Protein AF-A0A428XWB5-F1 (afdb_monomer_lite)

Organism: Kibdelosporangium aridum (NCBI:txid2030)

Structure (mmCIF, N/CA/C/O backbone):
data_AF-A0A428XWB5-F1
#
_entry.id   AF-A0A428XWB5-F1
#
loop_
_atom_site.group_PDB
_atom_site.id
_atom_site.type_symbol
_atom_site.label_atom_id
_atom_site.label_alt_id
_atom_site.label_comp_id
_atom_site.label_asym_id
_atom_site.label_entity_id
_atom_site.label_seq_id
_atom_site.pdbx_PDB_ins_code
_atom_site.Cartn_x
_atom_site.Cartn_y
_atom_site.Cartn_z
_atom_site.occupancy
_atom_site.B_iso_or_equiv
_atom_site.auth_seq_id
_atom_site.auth_comp_id
_atom_site.auth_asym_id
_atom_site.auth_atom_id
_atom_site.pdbx_PDB_model_num
ATOM 1 N N . MET A 1 1 ? -5.753 8.429 -6.951 1.00 54.38 1 MET A N 1
ATOM 2 C CA . MET A 1 1 ? -7.050 7.967 -6.397 1.00 54.38 1 MET A CA 1
ATOM 3 C C . MET A 1 1 ? -6.948 7.942 -4.883 1.00 54.38 1 MET A C 1
ATOM 5 O O . MET A 1 1 ? -5.924 7.506 -4.379 1.00 54.38 1 MET A O 1
ATOM 9 N N . GLN A 1 2 ? -7.974 8.407 -4.174 1.00 61.97 2 GLN A N 1
ATOM 10 C CA . GLN A 1 2 ? -8.048 8.379 -2.714 1.00 61.97 2 GLN A CA 1
ATOM 11 C C . GLN A 1 2 ? -9.056 7.298 -2.305 1.00 61.97 2 GLN A C 1
ATOM 13 O O . GLN A 1 2 ? -10.182 7.321 -2.800 1.00 61.97 2 GLN A O 1
ATOM 18 N N . ARG A 1 3 ? -8.664 6.333 -1.464 1.00 80.31 3 ARG A N 1
ATOM 19 C CA . ARG A 1 3 ? -9.559 5.258 -0.998 1.00 80.31 3 ARG A CA 1
ATOM 20 C C . ARG A 1 3 ? -9.744 5.369 0.510 1.00 80.31 3 ARG A C 1
ATOM 22 O O . ARG A 1 3 ? -8.766 5.519 1.233 1.00 80.31 3 ARG A O 1
ATOM 29 N N . SER A 1 4 ? -10.989 5.316 0.975 1.00 87.94 4 SER A N 1
ATOM 30 C CA . SER A 1 4 ? -11.304 5.266 2.405 1.00 87.94 4 SER A CA 1
ATOM 31 C C . SER A 1 4 ? -11.399 3.810 2.856 1.00 87.94 4 SER A C 1
ATOM 33 O O . SER A 1 4 ? -12.004 2.996 2.159 1.00 87.94 4 SER A O 1
ATOM 35 N N . ILE A 1 5 ? -10.816 3.489 4.007 1.00 90.56 5 ILE A N 1
ATOM 36 C CA . ILE A 1 5 ? -10.850 2.163 4.626 1.00 90.56 5 ILE A CA 1
ATOM 37 C C . ILE A 1 5 ? -11.121 2.299 6.124 1.00 90.56 5 ILE A C 1
ATOM 39 O O . ILE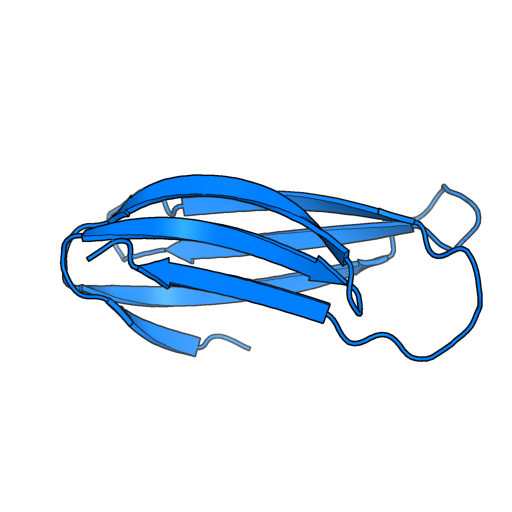 A 1 5 ? -10.561 3.171 6.787 1.00 90.56 5 ILE A O 1
ATOM 43 N N . TYR A 1 6 ? -11.971 1.429 6.666 1.00 92.19 6 TYR A N 1
ATOM 44 C CA . TYR A 1 6 ? -12.113 1.279 8.110 1.00 92.19 6 TYR A CA 1
ATOM 45 C C . TYR A 1 6 ? -11.134 0.218 8.613 1.00 92.19 6 TYR A C 1
ATOM 47 O O . TYR A 1 6 ? -11.109 -0.893 8.086 1.00 92.19 6 TYR A O 1
ATOM 55 N N . LEU A 1 7 ? -10.366 0.542 9.652 1.00 92.44 7 LEU A N 1
ATOM 56 C CA . LEU A 1 7 ? -9.469 -0.392 10.329 1.00 92.44 7 LEU A CA 1
ATOM 57 C C . LEU A 1 7 ? -9.920 -0.592 11.773 1.00 92.44 7 LEU A C 1
ATOM 59 O O . LEU A 1 7 ? -10.257 0.367 12.471 1.00 92.44 7 LEU A O 1
ATOM 63 N N . ALA A 1 8 ? -9.900 -1.842 12.233 1.00 93.56 8 ALA A N 1
ATOM 64 C CA . ALA A 1 8 ? -10.084 -2.162 13.642 1.00 93.56 8 ALA A CA 1
ATOM 65 C C . ALA A 1 8 ? -8.830 -1.781 14.446 1.00 93.56 8 ALA A C 1
ATOM 67 O O . ALA A 1 8 ? -7.727 -1.681 13.905 1.00 93.56 8 ALA A O 1
ATOM 68 N N . LYS A 1 9 ? -8.977 -1.601 15.762 1.00 93.25 9 LYS A N 1
ATOM 69 C CA . LYS A 1 9 ? -7.822 -1.387 16.641 1.00 93.25 9 LYS A CA 1
ATOM 70 C C . LYS A 1 9 ? -6.970 -2.655 16.643 1.00 93.25 9 LYS A C 1
ATOM 72 O O . LYS A 1 9 ? -7.477 -3.709 17.010 1.00 93.25 9 LYS A O 1
ATOM 77 N N . GLY A 1 10 ? -5.686 -2.542 16.329 1.00 93.44 10 GLY A N 1
ATOM 78 C CA . GLY A 1 10 ? -4.815 -3.713 16.275 1.00 93.44 10 GLY A CA 1
ATOM 79 C C . GLY A 1 10 ? -3.363 -3.385 15.979 1.00 93.44 10 GLY A C 1
ATOM 80 O O . GLY A 1 10 ? -2.996 -2.221 15.804 1.00 93.44 10 GLY A O 1
ATOM 81 N N . THR A 1 11 ? -2.548 -4.432 15.954 1.00 94.81 11 THR A N 1
ATOM 82 C CA . THR A 1 11 ? -1.195 -4.392 15.405 1.00 94.81 11 THR A CA 1
ATOM 83 C C . THR A 1 11 ? -1.258 -4.957 13.996 1.00 94.81 11 THR A C 1
ATOM 85 O O . THR A 1 11 ? -1.830 -6.022 13.785 1.00 94.81 11 THR A O 1
ATOM 88 N N . TYR A 1 12 ? -0.689 -4.235 13.043 1.00 94.56 12 TYR A N 1
ATOM 89 C CA . TYR A 1 12 ? -0.681 -4.616 11.641 1.00 94.56 12 TYR A CA 1
ATOM 90 C C . TYR A 1 12 ? 0.754 -4.718 11.161 1.00 94.56 12 TYR A C 1
ATOM 92 O O . TYR A 1 12 ? 1.584 -3.855 11.466 1.00 94.56 12 TYR A O 1
ATOM 100 N N . GLU A 1 13 ? 1.027 -5.756 10.389 1.00 95.81 13 GLU A N 1
ATOM 101 C CA . GLU A 1 13 ? 2.176 -5.787 9.510 1.00 95.81 13 GLU A CA 1
ATOM 102 C C . GLU A 1 13 ? 1.821 -5.046 8.218 1.00 95.81 13 GLU A C 1
ATOM 104 O O . GLU A 1 13 ? 0.852 -5.371 7.536 1.00 95.81 13 GLU A O 1
ATOM 109 N N . TRP A 1 14 ? 2.596 -4.014 7.897 1.00 95.38 14 TRP A N 1
ATOM 110 C CA . TRP A 1 14 ? 2.455 -3.246 6.671 1.00 95.38 14 TRP A CA 1
ATOM 111 C C . TRP A 1 14 ? 3.649 -3.513 5.774 1.00 95.38 14 TRP A C 1
ATOM 113 O O . TRP A 1 14 ? 4.786 -3.259 6.179 1.00 95.38 14 TRP A O 1
ATOM 123 N N . ARG A 1 15 ? 3.413 -3.995 4.553 1.00 96.56 15 ARG A N 1
ATOM 124 C CA . ARG A 1 15 ? 4.481 -4.188 3.567 1.00 96.56 15 ARG A CA 1
ATOM 125 C C . ARG A 1 15 ? 4.087 -3.735 2.175 1.00 96.56 15 ARG A C 1
ATOM 127 O O . ARG A 1 15 ? 2.911 -3.694 1.816 1.00 96.56 15 ARG A O 1
ATOM 134 N N . GLN A 1 16 ? 5.121 -3.472 1.390 1.00 97.06 16 GLN A N 1
ATOM 135 C CA . GLN A 1 16 ? 5.062 -3.286 -0.052 1.00 97.06 16 GLN A CA 1
ATOM 136 C C . GLN A 1 16 ? 5.412 -4.585 -0.781 1.00 97.06 16 GLN A C 1
ATOM 138 O O . GLN A 1 16 ? 6.209 -5.389 -0.288 1.00 97.06 16 GLN A O 1
ATOM 143 N N . PHE A 1 17 ? 4.886 -4.761 -1.990 1.00 96.56 17 PHE A N 1
ATOM 144 C CA . PHE A 1 17 ? 5.265 -5.849 -2.884 1.00 96.56 17 PHE A CA 1
ATOM 145 C C . PHE A 1 17 ? 5.422 -5.391 -4.337 1.00 96.56 17 PHE A C 1
ATOM 147 O O . PHE A 1 17 ? 4.807 -4.418 -4.780 1.00 96.56 17 PHE A O 1
ATOM 154 N N . LEU A 1 18 ? 6.232 -6.152 -5.071 1.00 94.81 18 LEU A N 1
ATOM 155 C CA . LEU A 1 18 ? 6.392 -6.083 -6.518 1.00 94.81 18 LEU A CA 1
ATOM 156 C C . LEU A 1 18 ? 6.473 -7.513 -7.071 1.00 94.81 18 LEU A C 1
ATOM 158 O O . LEU A 1 18 ? 7.395 -8.278 -6.770 1.00 94.81 18 LEU A O 1
ATOM 162 N N . GLY A 1 19 ? 5.485 -7.902 -7.869 1.00 92.62 19 GLY A N 1
ATOM 163 C CA . GLY A 1 19 ? 5.293 -9.277 -8.303 1.00 92.62 19 GLY A CA 1
ATOM 164 C C . GLY A 1 19 ? 5.149 -10.208 -7.100 1.00 92.62 19 GLY A C 1
ATOM 165 O O . GLY A 1 19 ? 4.258 -10.048 -6.271 1.00 92.62 19 GLY A O 1
ATOM 166 N N . LYS A 1 20 ? 6.058 -11.181 -6.998 1.00 91.44 20 LYS A N 1
ATOM 167 C CA . LYS A 1 20 ? 6.127 -12.146 -5.887 1.00 91.44 20 LYS A CA 1
ATOM 168 C C . LYS A 1 20 ? 7.021 -11.700 -4.723 1.00 91.44 20 LYS A C 1
ATOM 170 O O . LYS A 1 20 ? 7.154 -12.439 -3.752 1.00 91.44 20 LYS A O 1
ATOM 175 N N . TYR A 1 21 ? 7.698 -10.561 -4.848 1.00 92.50 21 TYR A N 1
ATOM 176 C CA . TYR A 1 21 ? 8.683 -10.104 -3.873 1.00 92.50 21 TYR A CA 1
ATOM 177 C C . TYR A 1 21 ? 8.056 -9.110 -2.904 1.00 92.50 21 TYR A C 1
ATOM 179 O O . TYR A 1 21 ? 7.370 -8.180 -3.322 1.00 92.50 21 TYR A O 1
ATOM 187 N N . THR A 1 22 ? 8.327 -9.279 -1.612 1.00 94.06 22 THR A N 1
ATOM 188 C CA . THR A 1 22 ? 8.013 -8.280 -0.584 1.00 94.06 22 THR A CA 1
ATOM 189 C C . THR A 1 22 ? 9.222 -7.388 -0.346 1.00 94.06 22 THR A C 1
ATOM 191 O O . THR A 1 22 ? 10.344 -7.890 -0.280 1.00 94.06 22 THR A O 1
ATOM 194 N N . GLY A 1 23 ? 8.987 -6.089 -0.210 1.00 88.06 23 GLY A N 1
ATOM 195 C CA . GLY A 1 23 ? 10.029 -5.080 -0.053 1.00 88.06 23 GLY A CA 1
ATOM 196 C C . GLY A 1 23 ? 10.077 -4.541 1.365 1.00 88.06 23 GLY A C 1
ATOM 197 O O . GLY A 1 23 ? 9.987 -5.292 2.338 1.00 88.06 23 GLY A O 1
ATOM 198 N N . VAL A 1 24 ? 10.199 -3.218 1.461 1.00 92.38 24 VAL A N 1
ATOM 199 C CA . VAL A 1 24 ? 10.150 -2.487 2.729 1.00 92.38 24 VAL A CA 1
ATOM 200 C C . VAL A 1 24 ? 8.847 -2.810 3.466 1.00 92.38 24 VAL A C 1
ATOM 202 O O . VAL A 1 24 ? 7.784 -2.998 2.861 1.00 92.38 24 VAL A O 1
ATOM 205 N N . GLY A 1 25 ? 8.940 -2.873 4.790 1.00 94.31 25 GLY A N 1
ATOM 206 C CA . GLY A 1 25 ? 7.808 -3.124 5.661 1.00 94.31 25 GLY A CA 1
ATOM 207 C C . GLY A 1 25 ? 8.060 -2.674 7.091 1.00 94.31 25 GLY A C 1
ATOM 208 O O . GLY A 1 25 ? 9.194 -2.401 7.484 1.00 94.31 25 GLY A O 1
ATOM 209 N N . THR A 1 26 ? 6.986 -2.585 7.865 1.00 94.44 26 THR A N 1
ATOM 210 C CA . THR A 1 26 ? 7.024 -2.247 9.287 1.00 94.44 26 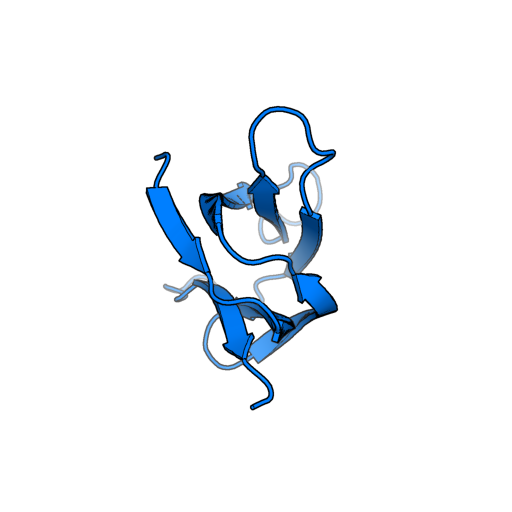THR A CA 1
ATOM 211 C C . THR A 1 26 ? 5.842 -2.869 10.020 1.00 94.44 26 THR A C 1
ATOM 213 O O . THR A 1 26 ? 4.828 -3.214 9.418 1.00 94.44 26 THR A O 1
ATOM 216 N N . THR A 1 27 ? 5.951 -2.974 11.339 1.00 94.44 27 THR A N 1
ATOM 217 C CA . THR A 1 27 ? 4.837 -3.349 12.208 1.00 94.44 27 THR A CA 1
ATOM 218 C C . THR A 1 27 ? 4.372 -2.117 12.967 1.00 94.44 27 THR A C 1
ATOM 220 O O . THR A 1 27 ? 5.180 -1.410 13.570 1.00 94.44 27 THR A O 1
ATOM 223 N N . MET A 1 28 ? 3.066 -1.857 12.977 1.00 91.44 28 MET A N 1
ATOM 224 C CA . MET A 1 28 ? 2.516 -0.678 13.642 1.00 91.44 28 MET A CA 1
ATOM 225 C C . MET A 1 28 ? 1.199 -0.939 14.348 1.00 91.44 28 MET A C 1
ATOM 227 O O . MET A 1 28 ? 0.368 -1.736 13.917 1.00 91.44 28 MET A O 1
ATOM 231 N N . ARG A 1 29 ? 0.999 -0.217 15.452 1.00 91.62 29 ARG A N 1
ATOM 232 C CA . ARG A 1 29 ? -0.248 -0.243 16.205 1.00 91.62 29 ARG A CA 1
ATOM 233 C C . ARG A 1 29 ? -1.173 0.856 15.703 1.00 91.62 29 ARG A C 1
ATOM 235 O O . ARG A 1 29 ? -0.873 2.038 15.857 1.00 91.62 29 ARG A O 1
ATOM 242 N N . ILE A 1 30 ? -2.313 0.460 15.156 1.00 89.75 30 ILE A N 1
ATOM 243 C CA . ILE A 1 30 ? -3.276 1.365 14.533 1.00 89.75 30 ILE A CA 1
ATOM 244 C C . ILE A 1 30 ? -4.537 1.433 15.413 1.00 89.75 30 ILE A C 1
ATOM 246 O O . ILE A 1 30 ? -5.104 0.393 15.767 1.00 89.75 30 ILE A O 1
ATOM 250 N N . PRO A 1 31 ? -4.975 2.634 15.838 1.00 90.88 31 PRO A N 1
ATOM 251 C CA . PRO A 1 31 ? -6.278 2.827 16.470 1.00 90.88 31 PRO A CA 1
ATOM 252 C C . PRO A 1 31 ? -7.438 2.466 15.536 1.00 90.88 31 PRO A C 1
ATOM 254 O O . PRO A 1 31 ? -7.327 2.584 14.323 1.00 90.88 31 PRO A O 1
ATOM 257 N N . ALA A 1 32 ? -8.591 2.097 16.098 1.00 92.50 32 AL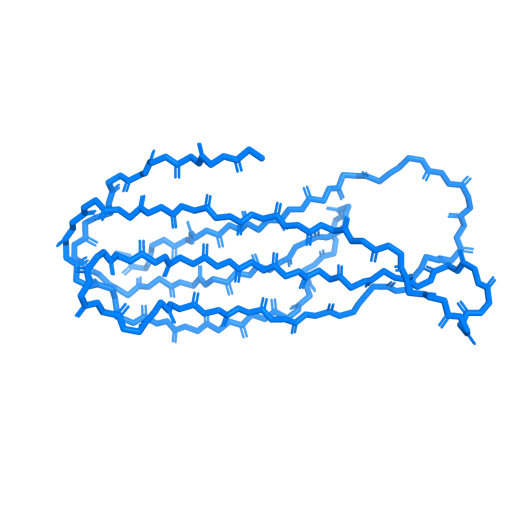A A N 1
ATOM 258 C CA . ALA A 1 32 ? -9.777 1.889 15.274 1.00 92.50 32 ALA A CA 1
ATOM 259 C C . ALA A 1 32 ? -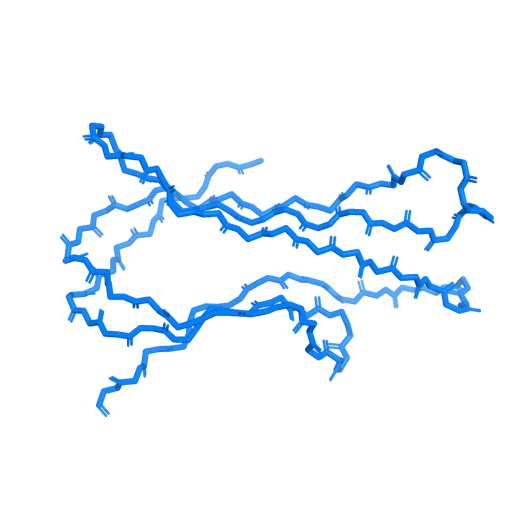10.226 3.205 14.614 1.00 92.50 32 ALA A C 1
ATOM 261 O O . ALA A 1 32 ? -10.261 4.250 15.274 1.00 92.50 32 ALA A O 1
ATOM 262 N N . GLY A 1 33 ? -10.622 3.155 13.343 1.00 92.19 33 GLY A N 1
ATOM 263 C CA . GLY A 1 33 ? -11.175 4.319 12.657 1.00 92.19 33 GLY A CA 1
ATOM 264 C C . GLY A 1 33 ? -11.164 4.231 11.138 1.00 92.19 33 GLY A C 1
ATOM 265 O O . GLY A 1 33 ? -10.667 3.274 10.551 1.00 92.19 33 GLY A O 1
ATOM 266 N N . ASN A 1 34 ? -11.714 5.273 10.515 1.00 92.50 34 ASN A N 1
ATOM 267 C CA . ASN A 1 34 ? -11.618 5.484 9.076 1.00 92.50 34 ASN A CA 1
ATOM 268 C C . ASN A 1 34 ? -10.302 6.183 8.739 1.00 92.50 34 ASN A C 1
ATOM 270 O O . ASN A 1 34 ? -9.968 7.220 9.323 1.00 92.50 34 ASN A O 1
ATOM 274 N N . TYR A 1 35 ? -9.606 5.624 7.764 1.00 92.25 35 TYR A N 1
ATOM 275 C CA . TYR A 1 35 ? -8.362 6.126 7.221 1.00 92.25 35 TYR A CA 1
ATOM 276 C C . TYR A 1 35 ? -8.512 6.341 5.731 1.00 92.25 35 TYR A C 1
ATOM 278 O O . TYR A 1 35 ? -9.250 5.638 5.044 1.00 92.25 35 TYR A O 1
ATOM 286 N N . THR A 1 36 ? -7.760 7.301 5.223 1.00 92.25 36 THR A N 1
ATOM 287 C CA . THR A 1 36 ? -7.481 7.352 3.805 1.00 92.25 36 THR A CA 1
ATOM 288 C C . THR A 1 36 ? -6.199 6.591 3.515 1.00 92.25 36 THR A C 1
ATOM 290 O O . THR A 1 36 ? -5.156 6.895 4.092 1.00 92.25 36 THR A O 1
ATOM 293 N N . TRP A 1 37 ? -6.287 5.659 2.573 1.00 93.06 37 TRP A N 1
ATOM 294 C CA . TRP A 1 37 ? -5.155 4.967 1.983 1.00 93.06 37 TRP A CA 1
ATOM 295 C C . TRP A 1 37 ? -4.754 5.626 0.663 1.00 93.06 37 TRP A C 1
ATOM 297 O O . TRP A 1 37 ? -5.594 5.842 -0.224 1.00 93.06 37 TRP A O 1
ATOM 307 N N . ARG A 1 38 ? -3.456 5.885 0.504 1.00 92.50 38 ARG A N 1
ATOM 308 C CA . ARG A 1 38 ? -2.833 6.281 -0.761 1.00 92.50 38 ARG A CA 1
ATOM 309 C C . ARG A 1 38 ? -1.645 5.368 -1.049 1.00 92.50 38 ARG A C 1
ATOM 311 O O . ARG A 1 38 ? -0.786 5.217 -0.197 1.00 92.50 38 ARG A O 1
ATOM 318 N N . ASP A 1 39 ? -1.607 4.797 -2.249 1.00 94.31 39 ASP A N 1
ATOM 319 C CA . ASP A 1 39 ? -0.522 3.932 -2.725 1.00 94.31 39 ASP A CA 1
ATOM 320 C C . ASP A 1 39 ? -0.074 4.441 -4.094 1.00 94.31 39 ASP A C 1
ATOM 322 O O . ASP A 1 39 ? -0.895 4.553 -5.011 1.00 94.31 39 ASP A O 1
ATOM 326 N N . CYS A 1 40 ? 1.195 4.813 -4.212 1.00 93.88 40 CYS A N 1
ATOM 327 C CA . CYS A 1 40 ? 1.746 5.465 -5.392 1.00 93.88 40 CYS A CA 1
ATOM 328 C C . CYS A 1 40 ? 3.075 4.822 -5.776 1.00 93.88 40 CYS A C 1
ATOM 330 O O . CYS A 1 40 ? 3.998 4.777 -4.967 1.00 93.88 40 CYS A O 1
ATOM 332 N N . LEU A 1 41 ? 3.196 4.420 -7.037 1.00 93.25 41 LEU A N 1
ATOM 333 C CA . LEU A 1 41 ? 4.450 4.007 -7.652 1.00 93.25 41 LEU A CA 1
ATOM 334 C C . LEU A 1 41 ? 4.794 5.017 -8.745 1.00 93.25 41 LEU A C 1
ATOM 336 O O . LEU A 1 41 ? 3.959 5.286 -9.610 1.00 93.25 41 LEU A O 1
ATOM 340 N N . TYR A 1 42 ? 5.990 5.592 -8.698 1.00 91.69 42 TYR A N 1
ATOM 341 C CA . TYR A 1 42 ? 6.435 6.561 -9.696 1.00 91.69 42 TYR A CA 1
ATOM 342 C C . TYR A 1 42 ? 7.887 6.308 -10.105 1.00 91.69 42 TYR A C 1
ATOM 344 O O . TYR A 1 42 ? 8.698 5.920 -9.260 1.00 91.69 42 TYR A O 1
ATOM 352 N N . PRO A 1 43 ? 8.219 6.499 -11.392 1.00 89.81 43 PRO A N 1
ATOM 353 C CA . PRO A 1 43 ? 9.587 6.353 -11.870 1.00 89.81 43 PRO A CA 1
ATOM 354 C C . PRO A 1 43 ? 10.486 7.418 -11.234 1.00 89.81 43 PRO A C 1
ATOM 356 O O . PRO A 1 43 ? 10.038 8.537 -10.962 1.00 89.81 43 PRO A O 1
ATOM 359 N N . ILE A 1 44 ? 11.748 7.069 -10.993 1.00 87.69 44 ILE A N 1
ATOM 360 C CA . ILE A 1 44 ? 12.772 8.011 -10.535 1.00 87.69 44 ILE A CA 1
ATOM 361 C C . ILE A 1 44 ? 13.699 8.321 -11.711 1.00 87.69 44 ILE A C 1
ATOM 363 O O . ILE A 1 44 ? 14.316 7.421 -12.278 1.00 87.69 44 ILE A O 1
ATOM 367 N N . ASP A 1 45 ? 13.831 9.601 -12.056 1.00 70.06 45 ASP A N 1
ATOM 368 C CA . ASP A 1 45 ? 14.817 10.034 -13.045 1.00 70.06 45 ASP A CA 1
ATOM 369 C C . ASP A 1 45 ? 16.241 9.874 -12.487 1.00 70.06 45 ASP A C 1
ATOM 371 O O . ASP A 1 45 ? 16.553 10.364 -11.400 1.00 70.06 45 ASP A O 1
ATOM 375 N N . GLY A 1 46 ? 17.124 9.227 -13.257 1.00 65.19 46 GLY A N 1
ATOM 376 C CA . GLY A 1 46 ? 18.572 9.215 -13.006 1.00 65.19 46 GLY A CA 1
ATOM 377 C C . GLY A 1 46 ? 19.210 7.861 -12.687 1.00 65.19 46 GLY A C 1
ATOM 378 O O . GLY A 1 46 ? 20.435 7.795 -12.654 1.00 65.19 46 GLY A O 1
ATOM 379 N N . ALA A 1 47 ? 18.433 6.790 -12.508 1.00 58.81 47 ALA A N 1
ATOM 380 C CA . ALA A 1 47 ? 18.962 5.440 -12.317 1.00 58.81 47 ALA A CA 1
ATOM 381 C C . ALA A 1 47 ? 18.428 4.498 -13.405 1.00 58.81 47 ALA A C 1
ATOM 383 O O . ALA A 1 47 ? 17.284 4.052 -13.353 1.00 58.81 47 ALA A O 1
ATOM 384 N N . ASP A 1 48 ? 19.241 4.316 -14.451 1.00 63.47 48 ASP A N 1
ATOM 385 C CA . ASP A 1 48 ? 19.126 3.401 -15.604 1.00 63.47 48 ASP A CA 1
ATOM 386 C C . ASP A 1 48 ? 17.761 3.274 -16.325 1.00 63.47 48 ASP A C 1
ATOM 388 O O . ASP A 1 48 ? 17.633 2.499 -17.271 1.00 63.47 48 ASP A O 1
ATOM 392 N N . GLY A 1 49 ? 16.753 4.064 -15.947 1.00 68.19 49 GLY A N 1
ATOM 393 C CA . GLY A 1 49 ? 15.377 4.010 -16.448 1.00 68.19 49 GLY A CA 1
ATOM 394 C C . GLY A 1 49 ? 14.501 2.917 -15.821 1.00 68.19 49 GLY A C 1
ATOM 395 O O . GLY A 1 49 ? 13.358 2.755 -16.247 1.00 68.19 49 GLY A O 1
ATOM 396 N N . TRP A 1 50 ? 15.004 2.176 -14.827 1.00 80.12 50 TRP A N 1
ATOM 397 C CA . TRP A 1 50 ? 14.330 0.990 -14.273 1.00 80.12 50 TRP A CA 1
ATOM 398 C C . TRP A 1 50 ? 13.979 1.089 -12.789 1.00 80.12 50 TRP A C 1
ATOM 400 O O . TRP A 1 50 ? 13.407 0.143 -12.244 1.00 80.12 50 TRP A O 1
ATOM 410 N N . ASP A 1 51 ? 14.276 2.219 -12.149 1.00 90.62 51 ASP A N 1
ATOM 411 C CA . ASP A 1 51 ? 14.010 2.420 -10.731 1.00 90.62 51 ASP A CA 1
ATOM 412 C C . ASP A 1 51 ? 12.699 3.167 -10.480 1.00 90.62 51 ASP A C 1
ATOM 414 O O . ASP A 1 51 ? 12.383 4.192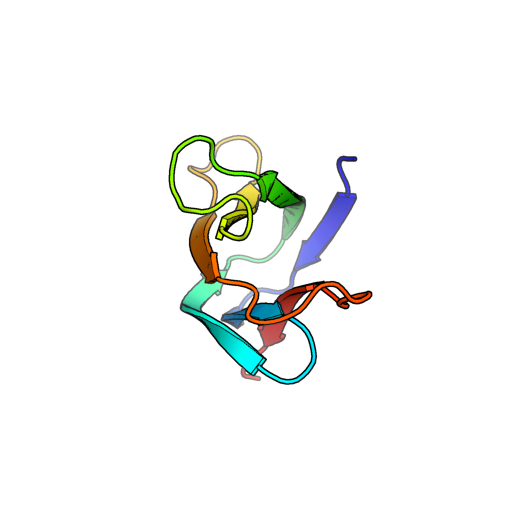 -11.092 1.00 90.62 51 ASP A O 1
ATOM 418 N N . TYR A 1 52 ? 11.938 2.651 -9.520 1.00 92.25 52 TYR A N 1
ATOM 419 C CA . TYR A 1 52 ? 10.653 3.188 -9.105 1.00 92.25 52 TYR A CA 1
ATOM 420 C C . TYR A 1 52 ? 10.646 3.427 -7.604 1.00 92.25 52 TYR A C 1
ATOM 422 O O . TYR A 1 52 ? 11.038 2.565 -6.815 1.00 92.25 52 TYR A O 1
ATOM 430 N N . ARG A 1 53 ? 10.124 4.582 -7.199 1.00 93.88 53 ARG A N 1
ATOM 431 C CA . ARG A 1 53 ? 9.825 4.870 -5.802 1.00 93.88 53 ARG A CA 1
ATOM 432 C C . ARG A 1 53 ? 8.389 4.484 -5.508 1.00 93.88 53 ARG A C 1
ATOM 434 O O . ARG A 1 53 ? 7.465 4.872 -6.224 1.00 93.88 53 ARG A O 1
ATOM 441 N N . HIS A 1 54 ? 8.215 3.723 -4.442 1.00 95.44 54 HIS A N 1
ATOM 442 C CA . HIS A 1 54 ? 6.931 3.250 -3.971 1.00 95.44 54 HIS A CA 1
ATOM 443 C C . HIS A 1 54 ? 6.614 3.911 -2.633 1.00 95.44 54 HIS A C 1
ATOM 445 O O . HIS A 1 54 ? 7.272 3.648 -1.626 1.00 95.44 54 HIS A O 1
ATOM 451 N N . GLN A 1 55 ? 5.600 4.771 -2.626 1.00 94.62 55 GLN A N 1
ATOM 452 C CA . GLN A 1 55 ? 5.132 5.472 -1.438 1.00 94.62 55 GLN A CA 1
ATOM 453 C C . GLN A 1 55 ? 3.726 5.025 -1.082 1.00 94.62 55 GLN A C 1
ATOM 455 O O . GLN A 1 55 ? 2.802 5.130 -1.891 1.00 94.62 55 GLN A O 1
ATOM 460 N N . THR A 1 56 ? 3.565 4.582 0.159 1.00 94.12 56 THR A N 1
ATOM 461 C CA . THR A 1 56 ? 2.276 4.176 0.701 1.00 94.12 56 THR A CA 1
ATOM 462 C C . THR A 1 56 ? 1.999 4.920 1.994 1.00 94.12 56 THR A C 1
ATOM 464 O O . THR A 1 56 ? 2.875 5.085 2.842 1.00 94.12 56 THR A O 1
ATOM 467 N N . GLU A 1 57 ? 0.788 5.448 2.118 1.00 93.12 57 GLU A N 1
ATOM 468 C CA . GLU A 1 57 ? 0.387 6.335 3.199 1.00 93.12 57 GLU A CA 1
ATOM 469 C C . GLU A 1 57 ? -0.997 5.972 3.715 1.00 93.12 57 GLU A C 1
ATOM 471 O O . GLU A 1 57 ? -1.946 5.770 2.953 1.00 93.12 57 GLU A O 1
ATOM 476 N N . LEU A 1 58 ? -1.116 5.982 5.037 1.00 92.44 58 LEU A N 1
ATOM 477 C CA . LEU A 1 58 ? -2.358 5.791 5.752 1.00 92.44 58 LEU A CA 1
ATOM 478 C C . LEU A 1 58 ? -2.569 6.981 6.685 1.00 92.44 58 LEU A C 1
ATOM 480 O O . LEU A 1 58 ? -1.933 7.089 7.732 1.00 92.44 58 LEU A O 1
ATOM 484 N N . TYR A 1 59 ? -3.476 7.884 6.327 1.00 90.62 59 TYR A N 1
ATOM 485 C CA . TYR A 1 59 ? -3.699 9.105 7.097 1.00 90.62 59 TYR A CA 1
ATOM 486 C C . TYR A 1 59 ? -5.135 9.238 7.586 1.00 90.62 59 TYR A C 1
ATOM 488 O O . TYR A 1 59 ? -6.097 8.784 6.965 1.00 90.62 59 TYR A O 1
ATOM 496 N N . ARG A 1 60 ? -5.276 9.902 8.731 1.00 87.44 60 ARG A N 1
ATOM 497 C CA . ARG A 1 60 ? -6.550 10.258 9.352 1.00 87.44 60 ARG A CA 1
ATOM 498 C C . ARG A 1 60 ? -6.508 11.739 9.696 1.00 87.44 60 ARG A C 1
ATOM 500 O O . ARG A 1 60 ? -5.481 12.237 10.145 1.00 87.44 60 ARG A O 1
ATOM 507 N N . GLN A 1 61 ? -7.624 12.438 9.505 1.00 76.69 61 GLN A N 1
ATOM 508 C CA . GLN A 1 61 ? -7.728 13.856 9.843 1.00 76.69 61 GLN A CA 1
ATOM 509 C C . GLN A 1 61 ? -7.307 14.097 11.305 1.00 76.69 61 GLN A C 1
ATOM 511 O O . GLN A 1 61 ? -7.807 13.432 12.213 1.00 76.69 61 GLN A O 1
ATOM 516 N N . GLY A 1 62 ? -6.369 15.025 11.516 1.00 69.75 62 GLY A N 1
ATOM 517 C CA . GLY A 1 62 ? -5.850 15.374 12.843 1.00 69.75 62 GLY A CA 1
ATOM 518 C C . GLY A 1 62 ? -4.789 14.425 13.419 1.00 69.75 62 GLY A C 1
ATOM 519 O O . GLY A 1 62 ? -4.457 14.558 14.591 1.00 69.75 62 GLY A O 1
ATOM 520 N N . ASN A 1 63 ? -4.254 13.479 12.640 1.00 69.00 63 ASN A N 1
ATOM 521 C CA . ASN A 1 63 ? -3.170 12.589 13.065 1.00 69.00 63 ASN A CA 1
ATOM 522 C C . ASN A 1 63 ? -2.036 12.623 12.022 1.00 69.00 63 ASN A C 1
ATOM 524 O O . ASN A 1 63 ? -2.353 12.570 10.829 1.00 69.00 63 ASN A O 1
ATOM 528 N N . PRO A 1 64 ? -0.747 12.722 12.411 1.00 64.62 64 PRO A N 1
ATOM 529 C CA . PRO A 1 64 ? 0.346 12.489 11.471 1.00 64.62 64 PRO A CA 1
ATOM 530 C C . PRO A 1 64 ? 0.158 11.094 10.867 1.00 64.62 64 PRO A C 1
ATOM 532 O O . PRO A 1 64 ? 0.164 10.094 11.579 1.00 64.62 64 PRO A O 1
ATOM 535 N N . GLY A 1 65 ? -0.133 11.036 9.568 1.00 80.94 65 GLY A N 1
ATOM 536 C CA . GLY A 1 65 ? -0.370 9.773 8.879 1.00 80.94 65 GLY A CA 1
ATOM 537 C C . GLY A 1 65 ? 0.831 8.838 8.994 1.00 80.94 65 GLY A C 1
ATOM 538 O O . GLY A 1 65 ? 1.971 9.269 9.164 1.00 80.94 65 GLY A O 1
ATOM 539 N N . PHE A 1 66 ? 0.571 7.544 8.886 1.00 90.12 66 PHE A N 1
ATOM 540 C CA . PHE A 1 66 ? 1.615 6.553 8.715 1.00 90.12 66 PHE A CA 1
ATOM 541 C C . PHE A 1 66 ? 2.092 6.581 7.265 1.00 90.12 66 PHE A C 1
ATOM 543 O O . PHE A 1 66 ? 1.277 6.733 6.354 1.00 90.12 66 PHE A O 1
ATOM 550 N N . HIS A 1 67 ? 3.393 6.423 7.047 1.00 92.50 67 HIS A N 1
ATOM 551 C CA . HIS A 1 67 ? 3.959 6.335 5.708 1.00 92.50 67 HIS A CA 1
ATOM 552 C C . HIS A 1 67 ? 5.026 5.248 5.650 1.00 92.50 67 HIS A C 1
ATOM 554 O O . HIS A 1 67 ? 5.695 4.965 6.646 1.00 92.50 67 HIS A O 1
ATOM 560 N N . LEU A 1 68 ? 5.188 4.672 4.469 1.00 94.06 68 LEU A N 1
ATOM 561 C CA . LEU A 1 68 ? 6.262 3.756 4.140 1.00 94.06 68 LEU A CA 1
ATOM 562 C C . LEU A 1 68 ? 6.764 4.092 2.733 1.00 94.06 68 LEU A C 1
ATOM 564 O O . LEU A 1 68 ? 5.972 4.321 1.815 1.00 94.06 68 LEU A O 1
ATOM 568 N N . ASP A 1 69 ? 8.082 4.150 2.589 1.00 94.62 69 ASP A N 1
ATOM 569 C CA . ASP A 1 69 ? 8.766 4.571 1.371 1.00 94.62 69 ASP A CA 1
ATOM 570 C C . ASP A 1 69 ? 9.827 3.530 1.011 1.00 94.62 69 ASP A C 1
ATOM 572 O O . ASP A 1 69 ? 10.614 3.121 1.869 1.00 94.62 69 ASP A O 1
ATOM 576 N N . GLY A 1 70 ? 9.817 3.071 -0.235 1.00 93.25 70 GLY A N 1
ATOM 577 C CA . GLY A 1 70 ? 10.700 2.023 -0.726 1.00 93.25 70 GLY A CA 1
ATOM 578 C C . GLY A 1 70 ? 11.108 2.249 -2.175 1.00 93.25 70 GLY A C 1
ATOM 579 O O . GLY A 1 70 ? 10.470 3.004 -2.910 1.00 93.25 70 GLY A O 1
ATOM 580 N N . MET A 1 71 ? 12.182 1.577 -2.589 1.00 92.69 71 MET A N 1
ATOM 581 C CA . MET A 1 71 ? 12.659 1.586 -3.971 1.00 92.69 71 MET A CA 1
ATOM 582 C C . MET A 1 71 ? 12.572 0.192 -4.581 1.00 92.69 71 MET A C 1
ATOM 584 O O . MET A 1 71 ? 12.862 -0.806 -3.919 1.00 92.69 71 MET A O 1
ATOM 588 N N . TRP A 1 72 ? 12.223 0.150 -5.859 1.00 93.00 72 TRP A N 1
ATOM 589 C CA . TRP A 1 72 ? 12.208 -1.049 -6.678 1.00 93.00 72 TRP A CA 1
ATOM 590 C C . TRP A 1 72 ? 13.052 -0.839 -7.922 1.00 93.00 72 TRP A C 1
ATOM 592 O O . TRP A 1 72 ? 12.761 0.073 -8.687 1.00 93.00 72 TRP A O 1
ATOM 602 N N . GLY A 1 73 ? 14.031 -1.713 -8.143 1.00 90.38 73 GLY A N 1
ATOM 603 C CA . GLY A 1 73 ? 14.736 -1.805 -9.418 1.00 90.38 73 GLY A CA 1
ATOM 604 C C . GLY A 1 73 ? 14.168 -2.937 -10.261 1.00 90.38 73 GLY A C 1
ATOM 605 O O . GLY A 1 73 ? 14.064 -4.078 -9.796 1.00 90.38 73 GLY A O 1
ATOM 606 N N . LEU A 1 74 ? 13.779 -2.634 -11.497 1.00 87.88 74 LEU A N 1
ATOM 607 C CA . LEU A 1 74 ? 13.309 -3.634 -12.451 1.00 87.88 74 LEU A CA 1
ATOM 608 C C . LEU A 1 74 ? 14.489 -4.204 -13.244 1.00 87.88 74 LEU A C 1
ATOM 610 O O . LEU A 1 74 ? 15.247 -3.477 -13.872 1.00 87.88 74 LEU A O 1
ATOM 614 N N . ALA A 1 75 ? 14.628 -5.529 -13.266 1.00 83.69 75 ALA A N 1
ATOM 615 C CA . ALA A 1 75 ? 15.681 -6.183 -14.049 1.00 83.69 75 ALA A CA 1
ATOM 616 C C . ALA A 1 75 ? 15.299 -6.395 -15.527 1.00 83.69 75 ALA A C 1
ATOM 618 O O . ALA A 1 75 ? 16.162 -6.660 -16.360 1.00 83.69 75 ALA A O 1
ATOM 619 N N . THR A 1 76 ? 14.004 -6.341 -15.853 1.00 86.00 76 THR A N 1
ATOM 620 C CA . THR A 1 76 ? 13.475 -6.668 -17.184 1.00 86.00 76 THR A CA 1
ATOM 621 C C . THR A 1 76 ? 12.269 -5.807 -17.539 1.00 86.00 76 THR A C 1
ATOM 623 O O . THR A 1 76 ? 11.472 -5.466 -16.667 1.00 86.00 76 THR A O 1
ATOM 626 N N . SER A 1 77 ? 12.083 -5.537 -18.834 1.00 87.12 77 SER A N 1
ATOM 627 C CA . SER A 1 77 ? 10.883 -4.876 -19.362 1.00 87.12 77 SER A CA 1
ATOM 628 C C . SER A 1 77 ? 9.724 -5.860 -19.484 1.00 87.12 77 SER A C 1
ATOM 630 O O . SER A 1 77 ? 9.644 -6.624 -20.442 1.00 87.12 77 SER A O 1
ATOM 632 N N . THR A 1 78 ? 8.846 -5.880 -18.488 1.00 88.56 78 THR A N 1
ATOM 633 C CA . THR A 1 78 ? 7.629 -6.698 -18.481 1.00 88.56 78 THR A CA 1
ATOM 634 C C . THR A 1 78 ? 6.582 -6.053 -17.581 1.00 88.56 78 THR A C 1
ATOM 636 O O . THR A 1 78 ? 6.885 -5.126 -16.830 1.00 88.56 78 THR A O 1
ATOM 639 N N . ASP A 1 79 ? 5.359 -6.568 -17.622 1.00 91.81 79 ASP A N 1
ATOM 640 C CA . ASP A 1 79 ? 4.314 -6.188 -16.682 1.00 91.81 79 ASP A CA 1
ATOM 641 C C . ASP A 1 79 ? 4.620 -6.715 -15.274 1.00 91.81 79 ASP A C 1
ATOM 643 O O . ASP A 1 79 ? 4.972 -7.884 -15.086 1.00 91.81 79 ASP A O 1
ATOM 647 N N . TYR A 1 80 ? 4.432 -5.853 -14.276 1.00 91.62 80 TYR A N 1
ATOM 648 C CA . TYR A 1 80 ? 4.552 -6.188 -12.860 1.00 91.62 80 TYR A CA 1
ATOM 649 C C . TYR A 1 80 ? 3.258 -5.839 -12.128 1.00 91.62 80 TYR A C 1
ATOM 651 O O . TYR A 1 80 ? 2.696 -4.756 -12.300 1.00 91.62 80 TYR A O 1
ATOM 659 N N . THR A 1 81 ? 2.809 -6.732 -11.248 1.00 95.69 81 THR A N 1
ATOM 660 C CA . THR A 1 81 ? 1.847 -6.369 -10.204 1.00 95.69 81 THR A CA 1
ATOM 661 C C . THR A 1 81 ? 2.581 -5.661 -9.073 1.00 95.69 81 THR A C 1
ATOM 663 O O . THR A 1 81 ? 3.722 -5.993 -8.761 1.00 95.69 81 THR A O 1
ATOM 666 N N . TRP A 1 82 ? 1.946 -4.683 -8.444 1.00 95.75 82 TRP A N 1
ATOM 667 C CA . TRP A 1 82 ? 2.539 -3.941 -7.337 1.00 95.75 82 TRP A CA 1
ATOM 668 C C . TRP A 1 82 ? 1.454 -3.464 -6.383 1.00 95.75 82 TRP A C 1
ATOM 670 O O . TRP A 1 82 ? 0.271 -3.421 -6.736 1.00 95.75 82 TRP A O 1
ATOM 680 N N . GLY A 1 83 ? 1.875 -3.103 -5.180 1.00 95.75 83 GLY A N 1
ATOM 681 C CA . GLY A 1 83 ? 1.018 -2.462 -4.197 1.00 95.75 83 GLY A CA 1
ATOM 682 C C . GLY A 1 83 ? 1.494 -2.718 -2.783 1.00 95.75 83 GLY A C 1
ATOM 683 O O . GLY A 1 83 ? 2.575 -3.261 -2.544 1.00 95.75 83 GLY A O 1
ATOM 684 N N . SER A 1 84 ? 0.656 -2.331 -1.840 1.00 95.62 84 SER A N 1
ATOM 685 C CA . SER A 1 84 ? 0.913 -2.466 -0.415 1.00 95.62 84 SER A CA 1
ATOM 686 C C . SER A 1 84 ? -0.244 -3.184 0.280 1.00 95.62 84 SER A C 1
ATOM 688 O O . SER A 1 84 ? -1.390 -3.116 -0.168 1.00 95.62 84 SER A O 1
ATOM 690 N N . PHE A 1 85 ? 0.038 -3.869 1.388 1.00 94.88 85 PHE A N 1
ATOM 691 C CA . PHE A 1 85 ? -0.974 -4.581 2.174 1.00 94.88 85 PHE A CA 1
ATOM 692 C C . PHE A 1 85 ? -0.809 -4.340 3.674 1.00 94.88 85 PHE A C 1
ATOM 694 O O . PHE A 1 85 ? 0.308 -4.205 4.167 1.00 94.88 85 PHE A O 1
ATOM 701 N N . LEU A 1 86 ? -1.936 -4.311 4.389 1.00 93.81 86 LEU A N 1
ATOM 702 C CA . LEU A 1 86 ? -1.983 -4.395 5.847 1.00 93.81 86 LEU A CA 1
ATOM 703 C C . LEU A 1 86 ? -2.478 -5.786 6.228 1.00 93.81 86 LEU A C 1
ATOM 705 O O . LEU A 1 86 ? -3.612 -6.137 5.900 1.00 93.81 86 LEU A O 1
ATOM 709 N N . ASP A 1 87 ? -1.645 -6.536 6.936 1.00 94.12 87 ASP A N 1
ATOM 710 C CA . ASP A 1 87 ? -1.996 -7.830 7.506 1.00 94.12 87 ASP A CA 1
ATOM 711 C C . ASP A 1 87 ? -2.193 -7.686 9.026 1.00 94.12 87 ASP A C 1
ATOM 713 O O . ASP A 1 87 ? -1.245 -7.340 9.744 1.00 94.12 87 ASP A O 1
ATOM 717 N N . PRO A 1 88 ? -3.423 -7.832 9.543 1.00 90.69 88 PRO A N 1
ATOM 718 C CA . PRO A 1 88 ? -3.671 -7.763 10.973 1.00 90.69 88 PRO A CA 1
ATOM 719 C C . PRO A 1 88 ? -3.117 -8.992 11.702 1.00 90.69 88 PRO A C 1
ATOM 721 O O . PRO A 1 88 ? -3.535 -10.122 11.462 1.00 90.69 88 PRO A O 1
ATOM 724 N N .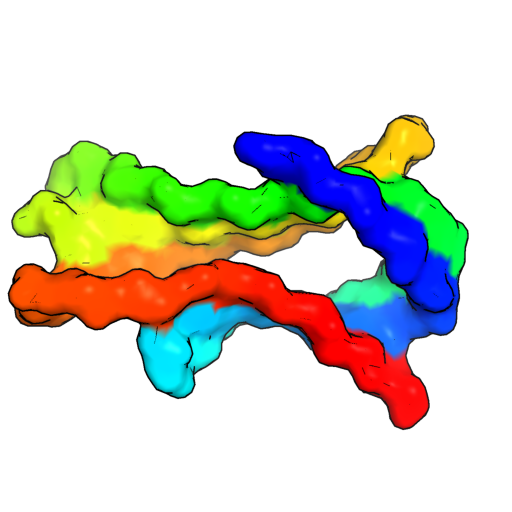 ALA A 1 89 ? -2.257 -8.755 12.690 1.00 82.31 89 ALA A N 1
ATOM 725 C CA . ALA A 1 89 ? -1.861 -9.777 13.650 1.00 82.31 89 ALA A CA 1
ATOM 726 C C . ALA A 1 89 ? -2.929 -9.856 14.756 1.00 82.31 89 ALA A C 1
ATOM 728 O O . ALA A 1 89 ? -2.873 -9.094 15.729 1.00 82.31 89 ALA A O 1
ATOM 729 N N . PHE A 1 90 ? -3.937 -10.711 14.558 1.00 65.00 90 PHE A N 1
ATOM 730 C CA . PHE A 1 90 ? -4.979 -11.006 15.550 1.00 65.00 90 PHE A CA 1
ATOM 731 C C . PHE A 1 90 ? -4.570 -12.127 16.506 1.00 65.00 90 PHE A C 1
ATOM 733 O O . PHE A 1 90 ? -3.971 -13.120 16.036 1.00 65.00 90 PHE A O 1
#

Foldseek 3Di:
DKDKDWDDFAKWKKWKDKAPDTWDIDIDTDHTDIWIKDWDWDFDPDPPRFKIKIKIWTDDPPDDIDIDITMDGDPDPDDIDITMDIHGPD

Secondary structure (DSSP, 8-state):
--EEEEE-SEEEEEEEEETTEEEEEEEEEE-SEEEEEEEEEEE-TTSTTTEEEEEEEEEETTEEEEEEEEEEE-SSSS---EEEEEEEE-

Radius of gyration: 14.3 Å; chains: 1; bounding box: 31×28×36 Å

pLDDT: mean 88.37, std 9.76, range [54.38, 97.06]

Sequence (90 aa):
MQRSIYLAKGTYEWRQFLGKYTGVGTTMRIPAGNYTWRDCLYPIDGADGWDYRHQTELYRQGNPGFHLDGMWGLATSTDYTWGSFLDPAF